Protein AF-A0A2M7XA33-F1 (afdb_monomer_lite)

Radius of gyration: 26.97 Å; chains: 1; bounding box: 62×24×83 Å

Sequence (135 aa):
MVSFSLTATDPSALGASNQVQSKVQTITNLLEASSISEEDIFVSQPQIVPANTLVQGTTGFQSIISMAVKTVHVTSVSDLISNLYANGAAVVSQPVLSAGDQKKLEDEAFDQALKDAKTQAGKIASKNWKFIKKI

Structure (mmCIF, N/CA/C/O backbone):
data_AF-A0A2M7XA33-F1
#
_entry.id   AF-A0A2M7XA33-F1
#
loop_
_atom_site.group_PDB
_atom_site.id
_atom_site.type_symbol
_atom_site.label_atom_id
_atom_site.label_alt_id
_atom_site.label_comp_id
_atom_site.label_asym_id
_atom_site.label_entity_id
_atom_site.label_seq_id
_atom_site.pdbx_PDB_ins_code
_atom_site.Cartn_x
_atom_site.Cartn_y
_atom_site.Cartn_z
_atom_site.occupancy
_atom_site.B_iso_or_equiv
_atom_site.auth_seq_id
_atom_site.auth_comp_id
_atom_site.auth_asym_id
_atom_site.auth_atom_id
_atom_site.pdbx_PDB_model_num
ATOM 1 N N . MET A 1 1 ? 2.515 0.288 -7.379 1.00 86.19 1 MET A N 1
ATOM 2 C CA . MET A 1 1 ? 1.738 0.994 -6.344 1.00 86.19 1 MET A CA 1
ATOM 3 C C . MET A 1 1 ? 0.576 0.118 -5.920 1.00 86.19 1 MET A C 1
ATOM 5 O O . MET A 1 1 ? -0.110 -0.411 -6.785 1.00 86.19 1 MET A O 1
ATOM 9 N N . VAL A 1 2 ? 0.378 -0.050 -4.617 1.00 89.50 2 VAL A N 1
ATOM 10 C CA . VAL A 1 2 ? -0.754 -0.770 -4.023 1.00 89.50 2 VAL A CA 1
ATOM 11 C C . VAL A 1 2 ? -1.561 0.242 -3.224 1.00 89.50 2 VAL A C 1
ATOM 13 O O . VAL A 1 2 ? -0.988 0.972 -2.425 1.00 89.50 2 VAL A O 1
ATOM 16 N N . SER A 1 3 ? -2.869 0.310 -3.442 1.00 92.19 3 SER A N 1
ATOM 17 C CA . SER A 1 3 ? -3.757 1.203 -2.689 1.00 92.19 3 SER A CA 1
ATOM 18 C C . SER A 1 3 ? -4.716 0.375 -1.857 1.00 92.19 3 SER A C 1
ATOM 20 O O . SER A 1 3 ? -5.167 -0.669 -2.314 1.00 92.19 3 SER A O 1
ATOM 22 N N . PHE A 1 4 ? -5.022 0.809 -0.644 1.00 93.62 4 PHE A N 1
ATOM 23 C CA . PHE A 1 4 ? -5.900 0.081 0.258 1.00 93.62 4 PHE A CA 1
ATOM 24 C C . PHE A 1 4 ? -6.620 1.016 1.224 1.00 93.62 4 PHE A C 1
ATOM 26 O O . PHE A 1 4 ? -6.185 2.139 1.452 1.00 93.62 4 PHE A O 1
ATOM 33 N N . SER A 1 5 ? -7.730 0.564 1.799 1.00 93.81 5 SER A N 1
ATOM 34 C CA . SER A 1 5 ? -8.487 1.330 2.791 1.00 93.81 5 SER A CA 1
ATOM 35 C C . SER A 1 5 ? -8.502 0.632 4.142 1.00 93.81 5 SER A C 1
ATOM 37 O O . SER A 1 5 ? -8.780 -0.566 4.221 1.00 93.81 5 SER A O 1
ATOM 39 N N . LEU A 1 6 ? -8.289 1.393 5.206 1.00 93.81 6 LEU A N 1
ATOM 40 C CA . LEU A 1 6 ? -8.473 0.973 6.588 1.00 93.81 6 LEU A CA 1
ATOM 41 C C . LEU A 1 6 ? -9.792 1.526 7.107 1.00 93.81 6 LEU A C 1
ATOM 43 O O . LEU A 1 6 ? -10.147 2.672 6.830 1.00 93.81 6 LEU A O 1
ATOM 47 N N . THR A 1 7 ? -10.505 0.714 7.883 1.00 93.25 7 THR A N 1
ATOM 48 C CA . THR A 1 7 ? -11.747 1.144 8.526 1.00 93.25 7 THR A CA 1
ATOM 49 C C . THR A 1 7 ? -11.767 0.778 10.004 1.00 93.25 7 THR A C 1
ATOM 51 O O . THR A 1 7 ? -11.196 -0.236 10.424 1.00 93.25 7 THR A O 1
ATOM 54 N N . ALA A 1 8 ? -12.410 1.617 10.808 1.00 93.56 8 ALA A N 1
ATOM 55 C CA . ALA A 1 8 ? -12.693 1.342 12.212 1.00 93.56 8 ALA A CA 1
ATOM 56 C C . ALA A 1 8 ? -14.066 1.898 12.590 1.00 93.56 8 ALA A C 1
ATOM 58 O O . ALA A 1 8 ? -14.501 2.906 12.033 1.00 93.56 8 ALA A O 1
ATOM 59 N N . THR A 1 9 ? -14.736 1.244 13.534 1.00 92.75 9 THR A N 1
ATOM 60 C CA . THR A 1 9 ? -16.071 1.624 14.005 1.00 92.75 9 THR A CA 1
ATOM 61 C C . THR A 1 9 ? -16.061 1.835 15.507 1.00 92.75 9 THR A C 1
ATOM 63 O O . THR A 1 9 ? -15.469 1.040 16.235 1.00 92.75 9 THR A O 1
ATOM 66 N N . ASP A 1 10 ? -16.752 2.867 15.975 1.00 95.31 10 ASP A N 1
ATOM 67 C CA . ASP A 1 10 ? -16.860 3.191 17.396 1.00 95.31 10 ASP A CA 1
ATOM 68 C C . ASP A 1 10 ? -18.180 3.931 17.673 1.00 95.31 10 ASP A C 1
ATOM 70 O O . ASP A 1 10 ? -18.694 4.618 16.783 1.00 95.31 10 ASP A O 1
ATOM 74 N N . PRO A 1 11 ? -18.744 3.849 18.892 1.00 93.94 11 PRO A N 1
ATOM 75 C CA . PRO A 1 11 ? -19.902 4.659 19.272 1.00 93.94 11 PRO A CA 1
ATOM 76 C C . PRO A 1 11 ? -19.674 6.175 19.154 1.00 93.94 11 PRO A C 1
ATOM 78 O O . PRO A 1 11 ? -20.637 6.926 18.999 1.00 93.94 11 PRO A O 1
ATOM 81 N N . SER A 1 12 ? -18.420 6.633 19.208 1.00 95.38 12 SER A N 1
ATOM 82 C CA . SER A 1 12 ? -18.016 8.035 19.100 1.00 95.38 12 SER A CA 1
ATOM 83 C C . SER A 1 12 ? -17.156 8.298 17.858 1.00 95.38 12 SER A C 1
ATOM 85 O O . SER A 1 12 ? -16.301 7.499 17.481 1.00 95.38 12 SER A O 1
ATOM 87 N N . ALA A 1 13 ? -17.322 9.469 17.239 1.00 92.88 13 ALA A N 1
ATOM 88 C CA . ALA A 1 13 ? -16.504 9.876 16.093 1.00 92.88 13 ALA A CA 1
ATOM 89 C C . ALA A 1 13 ? -15.000 9.914 16.436 1.00 92.88 13 ALA A C 1
ATOM 91 O O . ALA A 1 13 ? -14.165 9.462 15.653 1.00 92.88 13 ALA A O 1
ATOM 92 N N . LEU A 1 14 ? -14.661 10.408 17.632 1.00 94.62 14 LEU A N 1
ATOM 93 C CA . LEU A 1 14 ? -13.279 10.481 18.107 1.00 94.62 14 LEU A CA 1
ATOM 94 C C . LEU A 1 14 ? -12.680 9.087 18.334 1.00 94.62 14 LEU A C 1
ATOM 96 O O . LEU A 1 14 ? -11.551 8.840 17.918 1.00 94.62 14 LEU A O 1
ATOM 100 N N . GLY A 1 15 ? -13.434 8.163 18.934 1.00 94.62 15 GLY A N 1
ATOM 101 C CA . GLY A 1 15 ? -12.990 6.783 19.113 1.00 94.62 15 GLY A CA 1
ATOM 102 C C . GLY A 1 15 ? -12.732 6.092 17.775 1.00 94.62 15 GLY A C 1
ATOM 103 O O . GLY A 1 15 ? -11.671 5.499 17.592 1.00 94.62 15 GLY A O 1
ATOM 104 N N . ALA A 1 16 ? -13.623 6.266 16.793 1.00 94.19 16 ALA A N 1
ATOM 105 C CA . ALA A 1 16 ? -13.446 5.700 15.454 1.00 94.19 16 ALA A CA 1
ATOM 106 C C . ALA A 1 16 ? -12.193 6.269 14.766 1.00 94.19 16 ALA A C 1
ATOM 108 O O . ALA A 1 16 ? -11.430 5.530 14.141 1.00 94.19 16 ALA A O 1
ATOM 109 N N . SER A 1 17 ? -11.946 7.575 14.923 1.00 94.19 17 SER A N 1
ATOM 110 C CA . SER A 1 17 ? -10.741 8.242 14.420 1.00 94.19 17 SER A CA 1
ATOM 111 C C . SER A 1 17 ? -9.460 7.707 15.069 1.00 94.19 17 SER A C 1
ATOM 113 O O . SER A 1 17 ? -8.510 7.358 14.370 1.00 94.19 17 SER A O 1
ATOM 115 N N . ASN A 1 18 ? -9.430 7.592 16.397 1.00 95.38 18 ASN A N 1
ATOM 116 C CA . ASN A 1 18 ? -8.253 7.121 17.132 1.00 95.38 18 ASN A CA 1
ATOM 117 C C . ASN A 1 18 ? -7.935 5.652 16.821 1.00 95.38 18 ASN A C 1
ATOM 119 O O . ASN A 1 18 ? -6.771 5.276 16.670 1.00 95.38 18 ASN A O 1
ATOM 123 N N . GLN A 1 19 ? -8.970 4.820 16.680 1.00 94.44 19 GLN A N 1
ATOM 124 C CA . GLN A 1 19 ? -8.808 3.422 16.294 1.00 94.44 19 GLN A CA 1
ATOM 125 C C . GLN A 1 19 ? -8.245 3.288 14.874 1.00 94.44 19 GLN A C 1
ATOM 127 O O . GLN A 1 19 ? -7.314 2.510 14.665 1.00 94.44 19 GLN A O 1
ATOM 132 N N . VAL A 1 20 ? -8.762 4.046 13.895 1.00 94.38 20 VAL A N 1
ATOM 133 C CA . VAL A 1 20 ? -8.224 3.972 12.528 1.00 94.38 20 VAL A CA 1
ATOM 134 C C . VAL A 1 20 ? -6.796 4.520 12.457 1.00 94.38 20 VAL A C 1
ATOM 136 O O . VAL A 1 20 ? -5.970 3.926 11.774 1.00 94.38 20 VAL A O 1
ATOM 139 N N . GLN A 1 21 ? -6.459 5.573 13.213 1.00 94.12 21 GLN A N 1
ATOM 140 C CA . GLN A 1 21 ? -5.081 6.077 13.301 1.00 94.12 21 GLN A CA 1
ATOM 141 C C . GLN A 1 21 ? -4.130 5.050 13.914 1.00 94.12 21 GLN A C 1
ATOM 143 O O . GLN A 1 21 ? -3.016 4.879 13.430 1.00 94.12 21 GLN A O 1
ATOM 148 N N . SER A 1 22 ? -4.582 4.311 14.928 1.00 94.00 22 SER A N 1
ATOM 149 C CA . SER A 1 22 ? -3.787 3.227 15.510 1.00 94.00 22 SER A CA 1
ATOM 150 C C . SER A 1 22 ? -3.505 2.133 14.474 1.00 94.00 22 SER A C 1
ATOM 152 O O . SER A 1 22 ? -2.372 1.672 14.366 1.00 94.00 22 SER A O 1
ATOM 154 N N . LYS A 1 23 ? -4.499 1.777 13.643 1.00 93.56 23 LYS A N 1
ATOM 155 C CA . LYS A 1 23 ? -4.303 0.851 12.512 1.00 93.56 23 LYS A CA 1
ATOM 156 C C . LYS A 1 23 ? -3.331 1.401 11.470 1.00 93.56 23 LYS A C 1
ATOM 158 O O . LYS A 1 23 ? -2.495 0.645 10.988 1.00 93.56 23 LYS A O 1
ATOM 163 N N . VAL A 1 24 ? -3.418 2.692 11.139 1.00 94.31 24 VAL A N 1
ATOM 164 C CA . VAL A 1 24 ? -2.458 3.352 10.238 1.00 94.31 24 VAL A CA 1
ATOM 165 C C . VAL A 1 24 ? -1.044 3.194 10.786 1.00 94.31 24 VAL A C 1
ATOM 167 O O . VAL A 1 24 ? -0.189 2.704 10.063 1.00 94.31 24 VAL A O 1
ATOM 170 N N . GLN A 1 25 ? -0.813 3.501 12.065 1.00 93.88 25 GLN A N 1
ATOM 171 C CA . GLN A 1 25 ? 0.503 3.358 12.692 1.00 93.88 25 GLN A CA 1
ATOM 172 C C . GLN A 1 25 ? 1.021 1.912 12.623 1.00 93.88 25 GLN A C 1
ATOM 174 O O . GLN A 1 25 ? 2.170 1.683 12.257 1.00 93.88 25 GLN A O 1
ATOM 179 N N . THR A 1 26 ? 0.175 0.924 12.939 1.00 93.12 26 THR A N 1
ATOM 180 C CA . THR A 1 26 ? 0.543 -0.498 12.845 1.00 93.12 26 THR A CA 1
ATOM 181 C C . THR A 1 26 ? 0.938 -0.889 11.423 1.00 93.12 26 THR A C 1
ATOM 183 O O . THR A 1 26 ? 1.946 -1.569 11.233 1.00 93.12 26 THR A O 1
ATOM 186 N N . ILE A 1 27 ? 0.168 -0.450 10.426 1.00 92.88 27 ILE A N 1
ATOM 187 C CA . ILE A 1 27 ? 0.452 -0.738 9.020 1.00 92.88 27 ILE A CA 1
ATOM 188 C C . ILE A 1 27 ? 1.727 -0.028 8.564 1.00 92.88 27 ILE A C 1
ATOM 190 O O . ILE A 1 27 ? 2.557 -0.674 7.936 1.00 92.88 27 ILE A O 1
ATOM 194 N N . THR A 1 28 ? 1.929 1.246 8.903 1.00 93.44 28 THR A N 1
ATOM 195 C CA . THR A 1 28 ? 3.157 1.983 8.568 1.00 93.44 28 THR A CA 1
ATOM 196 C C . THR A 1 28 ? 4.391 1.263 9.106 1.00 93.44 28 THR A C 1
ATOM 198 O O . THR A 1 28 ? 5.291 0.954 8.332 1.00 93.44 28 THR A O 1
ATOM 201 N N . ASN A 1 29 ? 4.381 0.855 10.379 1.00 92.69 29 ASN A N 1
ATOM 202 C CA . ASN A 1 29 ? 5.488 0.100 10.975 1.00 92.69 29 ASN A CA 1
ATOM 203 C C . ASN A 1 29 ? 5.744 -1.240 10.251 1.00 92.69 29 ASN A C 1
ATOM 205 O O . ASN A 1 29 ? 6.886 -1.675 10.114 1.00 92.69 29 ASN A O 1
ATOM 209 N N . LEU A 1 30 ? 4.688 -1.915 9.781 1.00 91.00 30 LEU A N 1
ATOM 210 C CA . LEU A 1 30 ? 4.807 -3.158 9.010 1.00 91.00 30 LEU A CA 1
ATOM 211 C C . LEU A 1 30 ? 5.392 -2.920 7.610 1.00 91.00 30 LEU A C 1
ATOM 213 O O . LEU A 1 30 ? 6.184 -3.734 7.124 1.00 91.00 30 LEU A O 1
ATOM 217 N N . LEU A 1 31 ? 5.005 -1.824 6.957 1.00 90.94 31 LEU A N 1
ATOM 218 C CA . LEU A 1 31 ? 5.533 -1.427 5.652 1.00 90.94 31 LEU A CA 1
ATOM 219 C C . LEU A 1 31 ? 7.023 -1.076 5.758 1.00 90.94 31 LEU A C 1
ATOM 221 O O . LEU A 1 31 ? 7.818 -1.574 4.962 1.00 90.94 31 LEU A O 1
ATOM 225 N N . GLU A 1 32 ? 7.415 -0.334 6.791 1.00 91.44 32 GLU A N 1
ATOM 226 C CA . GLU A 1 32 ? 8.818 -0.026 7.092 1.00 91.44 32 GLU A CA 1
ATOM 227 C C . GLU A 1 32 ? 9.636 -1.290 7.376 1.00 91.44 32 GLU A C 1
ATOM 229 O O . GLU A 1 32 ? 10.713 -1.480 6.808 1.00 91.44 32 GLU A O 1
ATOM 234 N N . ALA A 1 33 ? 9.101 -2.219 8.178 1.00 89.75 33 ALA A N 1
ATOM 235 C CA . ALA A 1 33 ? 9.730 -3.521 8.416 1.00 89.75 33 ALA A CA 1
ATOM 236 C C . ALA A 1 33 ? 9.886 -4.350 7.126 1.00 89.75 33 ALA A C 1
ATOM 238 O O . ALA A 1 33 ? 10.786 -5.182 7.019 1.00 89.75 33 ALA A O 1
ATOM 239 N N . SER A 1 34 ? 9.043 -4.089 6.123 1.00 87.19 34 SER A N 1
ATOM 240 C CA . SER A 1 34 ? 9.118 -4.679 4.782 1.00 87.19 34 SER A CA 1
ATOM 241 C C . SER A 1 34 ? 10.044 -3.901 3.834 1.00 87.19 34 SER A C 1
ATOM 243 O O . SER A 1 34 ? 9.999 -4.117 2.623 1.00 87.19 34 SER A O 1
ATOM 245 N N . SER A 1 35 ? 10.900 -3.022 4.373 1.00 89.25 35 SER A N 1
ATOM 246 C CA . SER A 1 35 ? 11.858 -2.184 3.634 1.00 89.25 35 SER A CA 1
ATOM 247 C C . SER A 1 35 ? 11.213 -1.184 2.669 1.00 89.25 35 SER A C 1
ATOM 249 O O . SER A 1 35 ? 11.801 -0.835 1.647 1.00 89.25 35 SER A O 1
ATOM 251 N N . ILE A 1 36 ? 10.000 -0.724 2.977 1.00 90.62 36 ILE A N 1
ATOM 252 C CA . ILE A 1 36 ? 9.353 0.364 2.246 1.00 90.62 36 ILE A CA 1
ATOM 253 C C . ILE A 1 36 ? 9.607 1.666 3.002 1.00 90.62 36 ILE A C 1
ATOM 255 O O . ILE A 1 36 ? 9.276 1.772 4.180 1.00 90.62 36 ILE A O 1
ATOM 259 N N . SER A 1 37 ? 10.191 2.650 2.324 1.00 91.31 37 SER A N 1
ATOM 260 C CA . SER A 1 37 ? 10.464 3.964 2.904 1.00 91.31 37 SER A CA 1
ATOM 261 C C . SER A 1 37 ? 9.173 4.726 3.208 1.00 91.31 37 SER A C 1
ATOM 263 O O . SER A 1 37 ? 8.210 4.652 2.448 1.00 91.31 37 SER A O 1
ATOM 265 N N . GLU A 1 38 ? 9.176 5.532 4.271 1.00 89.94 38 GLU A N 1
ATOM 266 C CA . GLU A 1 38 ? 8.029 6.371 4.650 1.00 89.94 38 GLU A CA 1
ATOM 267 C C . GLU A 1 38 ? 7.609 7.335 3.522 1.00 89.94 38 GLU A C 1
ATOM 269 O O . GLU A 1 38 ? 6.423 7.549 3.295 1.00 89.94 38 GLU A O 1
ATOM 274 N N . GLU A 1 39 ? 8.567 7.840 2.736 1.00 93.38 39 GLU A N 1
ATOM 275 C CA . GLU A 1 39 ? 8.313 8.696 1.563 1.00 93.38 39 GLU A CA 1
ATOM 276 C C . GLU A 1 39 ? 7.503 8.013 0.445 1.00 93.38 39 GLU A C 1
ATOM 278 O O . GLU A 1 39 ? 6.885 8.687 -0.380 1.00 93.38 39 GLU A O 1
ATOM 283 N N . ASP A 1 40 ? 7.491 6.679 0.423 1.00 93.19 40 ASP A N 1
ATOM 284 C CA . ASP A 1 40 ? 6.723 5.867 -0.518 1.00 93.19 40 ASP A CA 1
ATOM 285 C C . ASP A 1 40 ? 5.342 5.468 0.046 1.00 93.19 40 ASP A C 1
ATOM 287 O O . ASP A 1 40 ? 4.578 4.770 -0.634 1.00 93.19 40 ASP A O 1
ATOM 291 N N . ILE A 1 41 ? 5.001 5.909 1.266 1.00 93.69 41 ILE A N 1
ATOM 292 C CA . ILE A 1 41 ? 3.718 5.676 1.936 1.00 93.69 41 ILE A CA 1
ATOM 293 C C . ILE A 1 41 ? 2.883 6.959 1.898 1.00 93.69 41 ILE A C 1
ATOM 295 O O . ILE A 1 41 ? 3.226 7.998 2.452 1.00 93.69 41 ILE A O 1
ATOM 299 N N . PHE A 1 42 ? 1.713 6.868 1.280 1.00 94.31 42 PHE A N 1
ATOM 300 C CA . PHE A 1 42 ? 0.756 7.957 1.155 1.00 94.31 42 PHE A CA 1
ATOM 301 C C . PHE A 1 42 ? -0.467 7.657 2.011 1.00 94.31 42 PHE A C 1
ATOM 303 O O . PHE A 1 42 ? -1.058 6.583 1.898 1.00 94.31 42 PHE A O 1
ATOM 310 N N . VAL A 1 43 ? -0.881 8.618 2.834 1.00 94.31 43 VAL A N 1
ATOM 311 C CA . VAL A 1 43 ? -2.028 8.484 3.742 1.00 94.31 43 VAL A CA 1
ATOM 312 C C . VAL A 1 43 ? -3.009 9.621 3.486 1.00 94.31 43 VAL A C 1
ATOM 314 O O . VAL A 1 43 ? -2.632 10.792 3.487 1.00 94.31 43 VAL A O 1
ATOM 317 N N . SER A 1 44 ? -4.279 9.291 3.249 1.00 94.25 44 SER A N 1
ATOM 318 C CA . SER A 1 44 ? -5.343 10.286 3.124 1.00 94.25 44 SER A CA 1
ATOM 319 C C . SER A 1 44 ? -5.790 10.798 4.492 1.00 94.25 44 SER A C 1
ATOM 321 O O . SER A 1 44 ? -5.597 10.152 5.521 1.00 94.25 44 SER A O 1
ATOM 323 N N . GLN A 1 45 ? -6.498 11.926 4.507 1.00 90.50 45 GLN A N 1
ATOM 324 C CA . GLN A 1 45 ? -7.214 12.344 5.711 1.00 90.50 45 GLN A CA 1
ATOM 325 C C . GLN A 1 45 ? -8.328 11.336 6.064 1.00 90.50 45 GLN A C 1
ATOM 327 O O . GLN A 1 45 ? -8.919 10.746 5.149 1.00 90.50 45 GLN A O 1
ATOM 332 N N . PRO A 1 46 ? -8.623 11.133 7.362 1.00 89.88 46 PRO A N 1
ATOM 333 C CA . PRO A 1 46 ? -9.733 10.296 7.800 1.00 89.88 46 PRO A CA 1
ATOM 334 C C . PRO A 1 46 ? -11.077 10.894 7.400 1.00 89.88 46 PRO A C 1
ATOM 336 O O . PRO A 1 46 ? -11.358 12.065 7.656 1.00 89.88 46 PRO A O 1
ATOM 3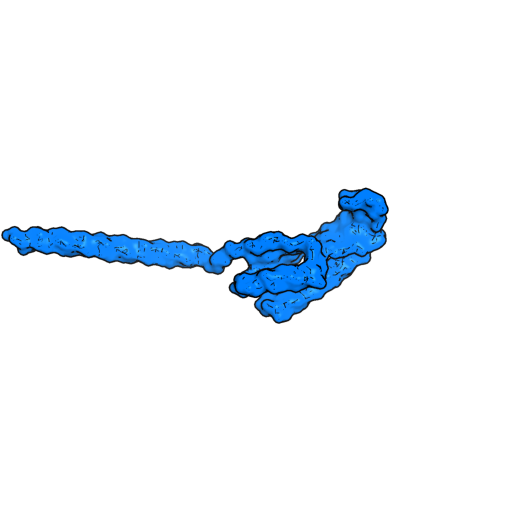39 N N . GLN A 1 47 ? -11.932 10.060 6.820 1.00 92.69 47 GLN A N 1
ATOM 340 C CA . GLN A 1 47 ? -13.334 10.370 6.578 1.00 92.69 47 GLN A CA 1
ATOM 341 C C . GLN A 1 47 ? -14.190 9.664 7.620 1.00 92.69 47 GLN A C 1
ATOM 343 O O . GLN A 1 47 ? -14.161 8.440 7.719 1.00 92.69 47 GLN A O 1
ATOM 348 N N . ILE A 1 48 ? -14.958 10.432 8.389 1.00 92.75 48 ILE A N 1
ATOM 349 C CA . ILE A 1 48 ? -15.858 9.898 9.411 1.00 92.75 48 ILE A CA 1
ATOM 350 C C . ILE A 1 48 ? -17.288 10.010 8.905 1.00 92.75 48 ILE A C 1
ATOM 352 O O . ILE A 1 48 ? -17.745 11.096 8.549 1.00 92.75 48 ILE A O 1
ATOM 356 N N . VAL A 1 49 ? -18.002 8.891 8.913 1.00 93.00 49 VAL A N 1
ATOM 357 C CA . VAL A 1 49 ? -19.408 8.814 8.520 1.00 93.00 49 VAL A CA 1
ATOM 358 C C . VAL A 1 49 ? -20.223 8.095 9.594 1.00 93.00 49 VAL A C 1
ATOM 360 O O . VAL A 1 49 ? -19.703 7.204 10.269 1.00 93.00 49 VAL A O 1
ATOM 363 N N . PRO A 1 50 ? -21.500 8.451 9.802 1.00 92.12 50 PRO A N 1
ATOM 364 C CA . PRO A 1 50 ? -22.373 7.684 10.685 1.00 92.12 50 PRO A CA 1
ATOM 365 C C . PRO A 1 50 ? -22.557 6.252 10.160 1.00 92.12 50 PRO A C 1
ATOM 367 O O . PRO A 1 50 ? -22.810 6.059 8.971 1.00 92.12 50 PRO A O 1
ATOM 370 N N . ALA A 1 51 ? -22.464 5.242 11.027 1.00 88.94 51 ALA A N 1
ATOM 371 C CA . ALA A 1 51 ? -22.489 3.832 10.617 1.00 88.94 51 ALA A CA 1
ATOM 372 C C . ALA A 1 51 ? -23.799 3.440 9.901 1.00 88.94 51 ALA A C 1
ATOM 374 O O . ALA A 1 51 ? -23.788 2.684 8.927 1.00 88.94 51 ALA A O 1
ATOM 375 N N . ASN A 1 52 ? -24.920 4.051 10.301 1.00 87.19 52 ASN A N 1
ATOM 376 C CA . ASN A 1 52 ? -26.232 3.831 9.688 1.00 87.19 52 ASN A CA 1
ATOM 377 C C . ASN A 1 52 ? -26.319 4.254 8.209 1.00 87.19 52 ASN A C 1
ATOM 379 O O . ASN A 1 52 ? -27.232 3.810 7.515 1.00 87.19 52 ASN A O 1
ATOM 383 N N . THR A 1 53 ? -25.397 5.094 7.722 1.00 85.31 53 THR A N 1
ATOM 384 C CA . THR A 1 53 ? -25.318 5.470 6.300 1.00 85.31 53 THR A CA 1
ATOM 385 C C . THR A 1 53 ? -24.726 4.359 5.436 1.00 85.31 53 THR A C 1
ATOM 387 O O . THR A 1 53 ? -24.960 4.339 4.230 1.00 85.31 53 THR A O 1
ATOM 390 N N . LEU A 1 54 ? -23.993 3.424 6.048 1.00 80.88 54 LEU A N 1
ATOM 391 C CA . LEU A 1 54 ? -23.313 2.322 5.369 1.00 80.88 54 LEU A CA 1
ATOM 392 C C . LEU A 1 54 ? -24.062 0.997 5.531 1.00 80.88 54 LEU A C 1
ATOM 394 O O . LEU A 1 54 ? -24.177 0.236 4.573 1.00 80.88 54 LEU A O 1
ATOM 398 N N . VAL A 1 55 ? -24.599 0.725 6.724 1.00 82.44 55 VAL A N 1
ATOM 399 C CA . VAL A 1 55 ? -25.368 -0.493 7.016 1.00 82.44 55 VAL A CA 1
ATOM 400 C C . VAL A 1 55 ? -26.602 -0.127 7.836 1.00 82.44 55 VAL A C 1
ATOM 402 O O . VAL A 1 55 ? -26.488 0.357 8.966 1.00 82.44 55 VAL A O 1
ATOM 405 N N . GLN A 1 56 ? -27.799 -0.379 7.294 1.00 82.69 56 GLN A N 1
ATOM 406 C CA . GLN A 1 56 ? -29.041 -0.136 8.033 1.00 82.69 56 GLN A CA 1
ATOM 407 C C . GLN A 1 56 ? -29.067 -0.932 9.346 1.00 82.69 56 GLN A C 1
ATOM 409 O O . GLN A 1 56 ? -28.713 -2.107 9.383 1.00 82.69 56 GLN A O 1
ATOM 414 N N . GLY A 1 57 ? -29.498 -0.279 10.427 1.00 81.75 57 GLY A N 1
ATOM 415 C CA . GLY A 1 57 ? -29.591 -0.880 11.762 1.00 81.75 57 GLY A CA 1
ATOM 416 C C . GLY A 1 57 ? -28.311 -0.803 12.603 1.00 81.75 57 GLY A C 1
ATOM 417 O O . GLY A 1 57 ? -28.341 -1.191 13.767 1.00 81.75 57 GLY A O 1
ATOM 418 N N . THR A 1 58 ? -27.208 -0.270 12.065 1.00 86.00 58 THR A N 1
ATOM 419 C CA . THR A 1 58 ? -25.984 -0.022 12.849 1.00 86.00 58 THR A CA 1
ATOM 420 C C . THR A 1 58 ? -25.997 1.358 13.507 1.00 86.00 58 THR A C 1
ATOM 422 O O . THR A 1 58 ? -26.533 2.325 12.966 1.00 86.00 58 THR A O 1
ATOM 425 N N . THR A 1 59 ? -25.406 1.460 14.697 1.00 89.12 59 THR A N 1
ATOM 426 C CA . THR A 1 59 ? -25.294 2.707 15.471 1.00 89.12 59 THR A CA 1
ATOM 427 C C . THR A 1 59 ? -23.829 3.087 15.661 1.00 89.12 59 THR A C 1
ATOM 429 O O . THR A 1 59 ? -22.985 2.203 15.792 1.00 89.12 59 THR A O 1
ATOM 432 N N . GLY A 1 60 ? -23.531 4.384 15.745 1.00 92.88 60 GLY A N 1
ATOM 433 C CA . GLY A 1 60 ? -22.173 4.896 15.949 1.00 92.88 60 GLY A CA 1
ATOM 434 C C . GLY A 1 60 ? -21.578 5.510 14.685 1.00 92.88 60 GLY A C 1
ATOM 435 O O . GLY A 1 60 ? -22.300 5.990 13.809 1.00 92.88 60 GLY A O 1
ATOM 436 N N . PHE A 1 61 ? -20.252 5.499 14.604 1.00 94.69 61 PHE A N 1
ATOM 437 C CA . PHE A 1 61 ? -19.470 6.127 13.548 1.00 94.69 61 PHE A CA 1
ATOM 438 C C . PHE A 1 61 ? -18.477 5.136 12.956 1.00 94.69 61 PHE A C 1
ATOM 440 O O . PHE A 1 61 ? -17.935 4.282 13.658 1.00 94.69 61 PHE A O 1
ATOM 447 N N . GLN A 1 62 ? -18.210 5.288 11.666 1.00 93.25 62 GLN A N 1
ATOM 448 C CA . GLN A 1 62 ? -17.159 4.591 10.950 1.00 93.25 62 GLN A CA 1
ATOM 449 C C . GLN A 1 62 ? -16.156 5.613 10.426 1.00 93.25 62 GLN A C 1
ATOM 451 O O . GLN A 1 62 ? -16.538 6.590 9.787 1.00 93.25 62 GLN A O 1
ATOM 456 N N . SER A 1 63 ? -14.876 5.383 10.700 1.00 94.25 63 SER A N 1
ATOM 457 C CA . SER A 1 63 ? -13.775 6.153 10.131 1.00 94.25 63 SER A CA 1
ATOM 458 C C . SER A 1 63 ? -13.087 5.338 9.045 1.00 94.25 63 SER A C 1
ATOM 460 O O . SER A 1 63 ? -12.839 4.143 9.231 1.00 94.25 63 SER A O 1
ATOM 462 N N . ILE A 1 64 ? -12.799 5.977 7.916 1.00 93.38 64 ILE A N 1
ATOM 463 C CA . ILE A 1 64 ? -12.181 5.382 6.732 1.00 93.38 64 ILE A CA 1
ATOM 464 C C . ILE A 1 64 ? -10.941 6.203 6.378 1.00 93.38 64 ILE A C 1
ATOM 466 O O . ILE A 1 64 ? -11.023 7.419 6.217 1.00 93.38 64 ILE A O 1
ATOM 470 N N . ILE A 1 65 ? -9.796 5.539 6.233 1.00 95.12 65 ILE A N 1
ATOM 471 C CA . ILE A 1 65 ? -8.561 6.130 5.705 1.00 95.12 65 ILE A CA 1
ATOM 472 C C . ILE A 1 65 ? -8.141 5.327 4.484 1.00 95.12 65 ILE A C 1
ATOM 474 O O . ILE A 1 65 ? -8.101 4.100 4.533 1.00 95.12 65 ILE A O 1
ATOM 478 N N . SER A 1 66 ? -7.808 6.014 3.397 1.00 94.06 66 SER A N 1
ATOM 479 C CA . SER A 1 66 ? -7.168 5.398 2.239 1.00 94.06 66 SER A CA 1
ATOM 480 C C . SER A 1 66 ? -5.660 5.581 2.339 1.00 94.06 66 SER A C 1
ATOM 482 O O . SER A 1 66 ? -5.173 6.670 2.632 1.00 94.06 66 SER A O 1
ATOM 484 N N . MET A 1 67 ? -4.922 4.514 2.081 1.00 94.38 67 MET A N 1
ATOM 485 C CA . MET A 1 67 ? -3.472 4.508 2.002 1.00 94.38 67 MET A CA 1
ATOM 486 C C . MET A 1 67 ? -3.039 4.023 0.623 1.00 94.38 67 MET A C 1
ATOM 488 O O . MET A 1 67 ? -3.718 3.223 -0.025 1.00 94.38 67 MET A O 1
ATOM 492 N N . ALA A 1 68 ? -1.897 4.502 0.160 1.00 92.94 68 ALA A N 1
ATOM 493 C CA . ALA A 1 68 ? -1.230 3.966 -1.009 1.00 92.94 68 ALA A CA 1
ATOM 494 C C . ALA A 1 68 ? 0.245 3.779 -0.704 1.00 92.94 68 ALA A C 1
ATOM 496 O O . ALA A 1 68 ? 0.839 4.558 0.029 1.00 92.94 68 ALA A O 1
ATOM 497 N N . VAL A 1 69 ? 0.829 2.735 -1.270 1.00 92.69 69 VAL A N 1
ATOM 498 C CA . VAL A 1 69 ? 2.227 2.406 -1.062 1.00 92.69 69 VAL A CA 1
ATOM 499 C C . VAL A 1 69 ? 2.911 2.116 -2.385 1.00 92.69 69 VAL A C 1
ATOM 501 O O . VAL A 1 69 ? 2.385 1.408 -3.258 1.00 92.69 69 VAL A O 1
ATOM 504 N N . LYS A 1 70 ? 4.098 2.684 -2.557 1.00 91.31 70 LYS A N 1
ATOM 505 C CA . LYS A 1 70 ? 4.991 2.394 -3.669 1.00 91.31 70 LYS A CA 1
ATOM 506 C C . LYS A 1 70 ? 6.080 1.435 -3.191 1.00 91.31 70 LYS A C 1
ATOM 508 O O . LYS A 1 70 ? 6.541 1.493 -2.064 1.00 91.31 70 LYS A O 1
ATOM 513 N N . THR A 1 71 ? 6.438 0.480 -4.040 1.00 88.38 71 THR A N 1
ATOM 514 C CA . THR A 1 71 ? 7.516 -0.469 -3.757 1.00 88.38 71 THR A CA 1
ATOM 515 C C . THR A 1 71 ? 8.200 -0.845 -5.059 1.00 88.38 71 THR A C 1
ATOM 517 O O . THR A 1 71 ? 7.552 -0.929 -6.107 1.00 88.38 71 THR A O 1
ATOM 520 N N . VAL A 1 72 ? 9.511 -1.058 -4.985 1.00 86.88 72 VAL A N 1
ATOM 521 C CA . VAL A 1 72 ? 10.334 -1.580 -6.083 1.00 86.88 72 VAL A CA 1
ATOM 522 C C . VAL A 1 72 ? 10.359 -3.112 -6.102 1.00 86.88 72 VAL A C 1
ATOM 524 O O . VAL A 1 72 ? 10.741 -3.718 -7.102 1.00 86.88 72 VAL A O 1
ATOM 527 N N . HIS A 1 73 ? 9.911 -3.759 -5.022 1.00 84.25 73 HIS A N 1
ATOM 528 C CA . HIS A 1 73 ? 9.915 -5.211 -4.870 1.00 84.25 73 HIS A CA 1
ATOM 529 C C . HIS A 1 73 ? 8.647 -5.835 -5.463 1.00 84.25 73 HIS A C 1
ATOM 531 O O . HIS A 1 73 ? 7.753 -6.292 -4.759 1.00 84.25 73 HIS A O 1
ATOM 537 N N . VAL A 1 74 ? 8.563 -5.862 -6.796 1.00 81.50 74 VAL A N 1
ATOM 538 C CA . VAL A 1 74 ? 7.380 -6.362 -7.525 1.00 81.50 74 VAL A CA 1
ATOM 539 C C . VAL A 1 74 ? 7.044 -7.820 -7.176 1.00 81.50 74 VAL A C 1
ATOM 541 O O . VAL A 1 74 ? 5.874 -8.186 -7.105 1.00 81.50 74 VAL A O 1
ATOM 544 N N . THR A 1 75 ? 8.053 -8.653 -6.914 1.00 82.62 75 THR A N 1
ATOM 545 C CA . THR A 1 75 ? 7.876 -10.085 -6.629 1.00 82.62 75 THR A CA 1
ATOM 546 C C . THR A 1 75 ? 7.229 -10.371 -5.274 1.00 82.62 75 THR A C 1
ATOM 548 O O . THR A 1 75 ? 6.623 -11.425 -5.124 1.00 82.62 75 THR A O 1
ATOM 551 N N . SER A 1 76 ? 7.317 -9.454 -4.304 1.00 84.00 76 SER A N 1
ATOM 552 C CA . SER A 1 76 ? 6.745 -9.618 -2.957 1.00 84.00 76 SER A CA 1
ATOM 553 C C . SER A 1 76 ? 5.388 -8.930 -2.785 1.00 84.00 76 SER A C 1
ATOM 555 O O . SER A 1 76 ? 4.826 -8.920 -1.691 1.00 84.00 76 SER A O 1
ATOM 557 N N . VAL A 1 77 ? 4.814 -8.375 -3.859 1.00 86.12 77 VAL A N 1
ATOM 558 C CA . VAL A 1 77 ? 3.532 -7.655 -3.800 1.00 86.12 77 VAL A CA 1
ATOM 559 C C . VAL A 1 77 ? 2.383 -8.558 -3.334 1.00 86.12 77 VAL A C 1
ATOM 561 O O . VAL A 1 77 ? 1.510 -8.095 -2.609 1.00 86.12 77 VAL A O 1
ATOM 564 N N . SER A 1 78 ? 2.383 -9.846 -3.690 1.00 86.75 78 SER A N 1
ATOM 565 C CA . SER A 1 78 ? 1.348 -10.789 -3.231 1.00 86.75 78 SER A CA 1
ATOM 566 C C . SER A 1 78 ? 1.391 -11.014 -1.713 1.00 86.75 78 SER A C 1
ATOM 568 O O . SER A 1 78 ? 0.351 -11.011 -1.047 1.00 86.75 78 SER A O 1
ATOM 570 N N . ASP A 1 79 ? 2.593 -11.163 -1.155 1.00 89.06 79 ASP A N 1
ATOM 571 C CA . ASP A 1 79 ? 2.792 -11.335 0.288 1.00 89.06 79 ASP A CA 1
ATOM 572 C C . ASP A 1 79 ? 2.445 -10.046 1.032 1.00 89.06 79 ASP A C 1
ATOM 574 O O . ASP A 1 79 ? 1.773 -10.078 2.060 1.00 89.06 79 ASP A O 1
ATOM 578 N N . LEU A 1 80 ? 2.810 -8.896 0.456 1.00 87.44 80 LEU A N 1
ATOM 579 C CA . LEU A 1 80 ? 2.425 -7.587 0.965 1.00 87.44 80 LEU A CA 1
ATOM 580 C C . LEU A 1 80 ? 0.899 -7.443 1.049 1.00 87.44 80 LEU A C 1
ATOM 582 O O . LEU A 1 80 ? 0.386 -7.057 2.093 1.00 87.44 80 LEU A O 1
ATOM 586 N N . ILE A 1 81 ? 0.161 -7.789 -0.010 1.00 88.94 81 ILE A N 1
ATOM 587 C CA . ILE A 1 81 ? -1.312 -7.742 -0.010 1.00 88.94 81 ILE A CA 1
ATOM 588 C C . ILE A 1 81 ? -1.886 -8.658 1.075 1.00 88.94 81 ILE A C 1
ATOM 590 O O . ILE A 1 81 ? -2.789 -8.255 1.810 1.00 88.94 81 ILE A O 1
ATOM 594 N N . SER A 1 82 ? -1.350 -9.873 1.202 1.00 89.75 82 SER A N 1
ATOM 595 C CA . SER A 1 82 ? -1.788 -10.835 2.218 1.00 89.75 82 SER A CA 1
ATOM 596 C C . SER A 1 82 ? -1.561 -10.294 3.633 1.00 89.75 82 SER A C 1
ATOM 598 O O . SER A 1 82 ? -2.460 -10.352 4.472 1.00 89.75 82 SER A O 1
ATOM 600 N N . ASN A 1 83 ? -0.402 -9.676 3.875 1.00 88.62 83 ASN A N 1
ATOM 601 C CA . ASN A 1 83 ? -0.074 -9.027 5.142 1.00 88.62 83 ASN A CA 1
ATOM 602 C C . ASN A 1 83 ? -0.972 -7.816 5.422 1.00 88.62 83 ASN A C 1
ATOM 604 O O . ASN A 1 83 ? -1.401 -7.631 6.560 1.00 88.62 83 ASN A O 1
ATOM 608 N N . LEU A 1 84 ? -1.307 -7.013 4.408 1.00 89.62 84 LEU A N 1
ATOM 609 C CA . LEU A 1 84 ? -2.228 -5.882 4.553 1.00 89.62 84 LEU A CA 1
ATOM 610 C C . LEU A 1 84 ? -3.617 -6.351 5.005 1.00 89.62 84 LEU A C 1
ATOM 612 O O . LEU A 1 84 ? -4.168 -5.796 5.957 1.00 89.62 84 LEU A O 1
ATOM 616 N N . TYR A 1 85 ? -4.162 -7.402 4.386 1.00 90.44 85 TYR A N 1
ATOM 617 C CA . TYR A 1 85 ? -5.436 -7.986 4.818 1.00 90.44 85 TYR A CA 1
ATOM 618 C C . TYR A 1 85 ? -5.355 -8.569 6.232 1.00 90.44 85 TYR A C 1
ATOM 620 O O . TYR A 1 85 ? -6.236 -8.304 7.050 1.00 90.44 85 TYR A O 1
ATOM 628 N N . ALA A 1 86 ? -4.278 -9.293 6.555 1.00 88.69 86 ALA A N 1
ATOM 629 C CA . ALA A 1 86 ? -4.063 -9.845 7.894 1.00 88.69 86 ALA A CA 1
ATOM 630 C C . ALA A 1 86 ? -4.001 -8.761 8.989 1.00 88.69 86 ALA A C 1
ATOM 632 O O . ALA A 1 86 ? -4.359 -9.024 10.134 1.00 88.69 86 ALA A O 1
ATOM 633 N N . ASN A 1 87 ? -3.599 -7.537 8.634 1.00 86.94 87 ASN A N 1
ATOM 634 C CA . ASN A 1 87 ? -3.479 -6.400 9.549 1.00 86.94 87 ASN A CA 1
ATOM 635 C C . ASN A 1 87 ? -4.636 -5.387 9.428 1.00 86.94 87 ASN A C 1
ATOM 637 O O . ASN A 1 87 ? -4.561 -4.278 9.959 1.00 86.94 87 ASN A O 1
ATOM 641 N N . GLY A 1 88 ? -5.744 -5.768 8.785 1.00 83.00 88 GLY A N 1
ATOM 642 C CA . GLY A 1 88 ? -6.998 -5.013 8.847 1.00 83.00 88 GLY A CA 1
ATOM 643 C C . GLY A 1 88 ? -7.244 -4.027 7.706 1.00 83.00 88 GLY A C 1
ATOM 644 O O . GLY A 1 88 ? -8.111 -3.157 7.851 1.00 83.00 88 GLY A O 1
ATOM 645 N N . ALA A 1 89 ? -6.542 -4.162 6.576 1.00 87.31 89 ALA A N 1
ATOM 646 C CA . ALA A 1 89 ? -6.984 -3.567 5.317 1.00 87.31 89 ALA A CA 1
ATOM 647 C C . ALA A 1 89 ? -8.348 -4.147 4.920 1.00 87.31 89 ALA A C 1
ATOM 649 O O . ALA A 1 89 ? -8.520 -5.359 4.824 1.00 87.31 89 ALA A O 1
ATOM 650 N N . ALA A 1 90 ? -9.330 -3.273 4.710 1.00 84.19 90 ALA A N 1
ATOM 651 C CA . ALA A 1 90 ? -10.686 -3.666 4.336 1.00 84.19 90 ALA A CA 1
ATOM 652 C C . ALA A 1 90 ? -10.794 -3.959 2.835 1.00 84.19 90 ALA A C 1
ATOM 654 O O . ALA A 1 90 ? -11.473 -4.893 2.422 1.00 84.19 90 ALA A O 1
ATOM 655 N N . VAL A 1 91 ? -10.111 -3.155 2.022 1.00 86.38 91 VAL A N 1
ATOM 656 C CA . VAL A 1 91 ? -10.068 -3.291 0.567 1.00 86.38 91 VAL A CA 1
ATOM 657 C C . VAL A 1 91 ? -8.646 -3.015 0.132 1.00 86.38 91 VAL A C 1
ATOM 659 O O . VAL A 1 91 ? -8.086 -1.996 0.530 1.00 86.38 91 VAL A O 1
ATOM 662 N N . VAL A 1 92 ? -8.077 -3.895 -0.685 1.00 87.62 92 VAL A N 1
AT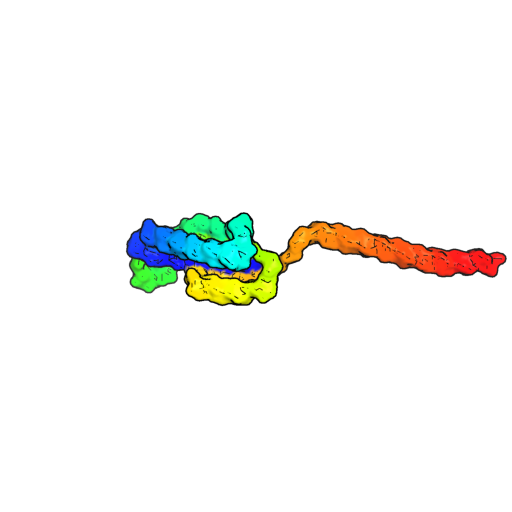OM 663 C CA . VAL A 1 92 ? -6.801 -3.675 -1.366 1.00 87.62 92 VAL A CA 1
ATOM 664 C C . VAL A 1 92 ? -7.066 -3.664 -2.868 1.00 87.62 92 VAL A C 1
ATOM 666 O O . VAL A 1 92 ? -7.542 -4.648 -3.435 1.00 87.62 92 VAL A O 1
ATOM 669 N N . SER A 1 93 ? -6.791 -2.533 -3.507 1.00 85.75 93 SER A N 1
ATOM 670 C CA . SER A 1 93 ? -6.882 -2.348 -4.953 1.00 85.75 93 SER A CA 1
ATOM 671 C C . SER A 1 93 ? -5.815 -3.162 -5.678 1.00 85.75 93 SER A C 1
ATOM 673 O O . SER A 1 93 ? -4.733 -3.419 -5.143 1.00 85.75 93 SER A O 1
ATOM 675 N N . GLN A 1 94 ? -6.098 -3.525 -6.933 1.00 81.94 94 GLN A N 1
ATOM 676 C CA . GLN A 1 94 ? -5.123 -4.219 -7.770 1.00 81.94 94 GLN A CA 1
ATOM 677 C C . GLN A 1 94 ? -3.831 -3.392 -7.898 1.00 81.94 94 GLN A C 1
ATOM 679 O O . GLN A 1 94 ? -3.906 -2.181 -8.134 1.00 81.94 94 GLN A O 1
ATOM 684 N N . PRO A 1 95 ? -2.650 -4.017 -7.753 1.00 84.44 95 PRO A N 1
ATOM 685 C CA . PRO A 1 95 ? -1.383 -3.321 -7.897 1.00 84.44 95 PRO A CA 1
ATOM 686 C C . PRO A 1 95 ? -1.228 -2.729 -9.293 1.00 84.44 95 PRO A C 1
ATOM 688 O O . PRO A 1 95 ? -1.357 -3.427 -10.296 1.00 84.44 95 PRO A O 1
ATOM 691 N N . VAL A 1 96 ? -0.866 -1.453 -9.358 1.00 85.00 96 VAL A N 1
ATOM 692 C CA . VAL A 1 96 ? -0.439 -0.817 -10.605 1.00 85.00 96 VAL A CA 1
ATOM 693 C C . VAL A 1 96 ? 1.071 -0.962 -10.718 1.00 85.00 96 VAL A C 1
ATOM 695 O O . VAL A 1 96 ? 1.811 -0.425 -9.888 1.00 85.00 96 VAL A O 1
ATOM 698 N N . LEU A 1 97 ? 1.534 -1.700 -11.725 1.00 84.69 97 LEU A N 1
ATOM 699 C CA . LEU A 1 97 ? 2.953 -1.824 -12.044 1.00 84.69 97 LEU A CA 1
ATOM 700 C C . LEU A 1 97 ? 3.327 -0.769 -13.081 1.00 84.69 97 LEU A C 1
ATOM 702 O O . LEU A 1 97 ? 2.695 -0.665 -14.128 1.00 84.69 97 LEU A O 1
ATOM 706 N N . SER A 1 98 ? 4.361 0.006 -12.783 1.00 83.31 98 SER A N 1
ATOM 707 C CA . SER A 1 98 ? 4.924 0.991 -13.698 1.00 83.31 98 SER A CA 1
ATOM 708 C C . SER A 1 98 ? 6.441 0.872 -13.703 1.00 83.31 98 SER A C 1
ATOM 710 O O . SER A 1 98 ? 7.052 0.506 -12.696 1.00 83.31 98 SER A O 1
ATOM 712 N N . ALA A 1 99 ? 7.051 1.162 -14.851 1.00 82.50 99 ALA A N 1
ATOM 713 C CA . ALA A 1 99 ? 8.497 1.279 -14.934 1.00 82.50 99 ALA A CA 1
ATOM 714 C C . ALA A 1 99 ? 8.950 2.547 -14.197 1.00 82.50 99 ALA A C 1
ATOM 716 O O . ALA A 1 99 ? 8.321 3.604 -14.307 1.00 82.50 99 ALA A O 1
ATOM 717 N N . GLY A 1 100 ? 10.045 2.440 -13.444 1.00 71.75 100 GLY A N 1
ATOM 718 C CA . GLY A 1 100 ? 10.729 3.616 -12.920 1.00 71.75 100 GLY A CA 1
ATOM 719 C C . GLY A 1 100 ? 11.316 4.433 -14.069 1.00 71.75 100 GLY A C 1
ATOM 720 O O . GLY A 1 100 ? 11.870 3.859 -15.002 1.00 71.75 100 GLY A O 1
ATOM 721 N N . ASP A 1 101 ? 11.183 5.757 -13.984 1.00 82.81 101 ASP A N 1
ATOM 722 C CA . ASP A 1 101 ? 11.811 6.717 -14.901 1.00 82.81 101 ASP A CA 1
ATOM 723 C C . ASP A 1 101 ? 11.503 6.458 -16.392 1.00 82.81 101 ASP A C 1
ATOM 725 O O . ASP A 1 101 ? 12.381 6.435 -17.252 1.00 82.81 101 ASP A O 1
ATOM 729 N N . GLN A 1 102 ? 10.218 6.238 -16.698 1.00 87.50 102 GLN A N 1
ATOM 730 C CA . GLN A 1 102 ? 9.717 5.894 -18.036 1.00 87.50 102 GLN A CA 1
ATOM 731 C C . GLN A 1 102 ? 10.282 6.790 -19.148 1.00 87.50 102 GLN A C 1
ATOM 733 O O . GLN A 1 102 ? 10.657 6.290 -20.203 1.00 87.50 102 GLN A O 1
ATOM 738 N N . LYS A 1 103 ? 10.407 8.096 -18.890 1.00 89.62 103 LYS A N 1
ATOM 739 C CA . LYS A 1 103 ? 10.968 9.060 -19.842 1.00 89.62 103 LYS A CA 1
ATOM 740 C C . LYS A 1 103 ? 12.395 8.696 -20.257 1.00 89.62 103 LYS A C 1
ATOM 742 O O . LYS A 1 103 ? 12.713 8.711 -21.438 1.00 89.62 103 LYS A O 1
ATOM 747 N N . LYS A 1 104 ? 13.245 8.332 -19.296 1.00 92.44 104 LYS A N 1
ATOM 748 C CA . LYS A 1 104 ? 14.626 7.934 -19.572 1.00 92.44 104 LYS A CA 1
ATOM 749 C C . LYS A 1 104 ? 14.679 6.664 -20.421 1.00 92.44 104 LYS A C 1
ATOM 751 O O . LYS A 1 104 ? 15.473 6.586 -21.351 1.00 92.44 104 LYS A O 1
ATOM 756 N N . LEU A 1 105 ? 13.820 5.688 -20.125 1.00 92.44 105 LEU A N 1
ATOM 757 C CA . LEU A 1 105 ? 13.727 4.455 -20.913 1.00 92.44 105 LEU A CA 1
ATOM 758 C C . LEU A 1 105 ? 13.250 4.726 -22.347 1.00 92.44 105 LEU A C 1
ATOM 760 O O . LEU A 1 105 ? 13.745 4.106 -23.285 1.00 92.44 105 LEU A O 1
ATOM 764 N N . GLU A 1 106 ? 12.313 5.657 -22.523 1.00 92.31 106 GLU A N 1
ATOM 765 C CA . GLU A 1 106 ? 11.845 6.101 -23.840 1.00 92.31 106 GLU A CA 1
ATOM 766 C C . GLU A 1 106 ? 12.962 6.796 -24.631 1.00 92.31 106 GLU A C 1
ATOM 768 O O . GLU A 1 106 ? 13.170 6.466 -25.800 1.00 92.31 106 GLU A O 1
ATOM 773 N N . ASP A 1 107 ? 13.720 7.688 -23.989 1.00 95.50 107 ASP A N 1
ATOM 774 C CA . ASP A 1 107 ? 14.862 8.376 -24.600 1.00 95.50 107 ASP A CA 1
ATOM 775 C C . ASP A 1 107 ? 15.959 7.370 -25.017 1.00 95.50 107 ASP A C 1
ATOM 777 O O . ASP A 1 107 ? 16.440 7.394 -26.152 1.00 95.50 107 ASP A O 1
ATOM 781 N N . GLU A 1 108 ? 16.302 6.412 -24.147 1.00 94.25 108 GLU A N 1
ATOM 782 C CA . GLU A 1 108 ? 17.271 5.349 -24.454 1.00 94.25 108 GLU A CA 1
ATOM 783 C C . GLU A 1 108 ? 16.799 4.444 -25.604 1.00 94.25 108 GLU A C 1
ATOM 785 O O . GLU A 1 108 ? 17.588 4.087 -26.487 1.00 94.25 108 GLU A O 1
ATOM 790 N N . ALA A 1 109 ? 15.513 4.083 -25.629 1.00 95.12 109 ALA A N 1
ATOM 791 C CA . ALA A 1 109 ? 14.928 3.291 -26.707 1.00 95.12 109 ALA A CA 1
ATOM 792 C C . ALA A 1 109 ? 14.951 4.050 -28.043 1.00 95.12 109 ALA A C 1
ATOM 794 O O . ALA A 1 109 ? 15.270 3.466 -29.085 1.00 95.12 109 ALA A O 1
ATOM 795 N N . PHE A 1 110 ? 14.664 5.353 -28.019 1.00 96.88 110 PHE A N 1
ATOM 796 C CA . PHE A 1 110 ? 14.723 6.213 -29.196 1.00 96.88 110 PHE A CA 1
ATOM 797 C C . PHE A 1 110 ? 16.147 6.310 -29.759 1.00 96.88 110 PHE A C 1
ATOM 799 O O . PHE A 1 110 ? 16.353 6.121 -30.962 1.00 96.88 110 PHE A O 1
ATOM 806 N N . ASP A 1 111 ? 17.144 6.520 -28.900 1.00 97.38 111 ASP A N 1
ATOM 807 C CA . ASP A 1 111 ? 18.549 6.595 -29.307 1.00 97.38 111 ASP A CA 1
ATOM 808 C C . ASP A 1 111 ? 19.046 5.280 -29.919 1.00 97.38 111 ASP A C 1
ATOM 810 O O . ASP A 1 111 ? 19.746 5.278 -30.943 1.00 97.38 111 ASP A O 1
ATOM 814 N N . GLN A 1 112 ? 18.656 4.141 -29.339 1.00 96.94 112 GLN A N 1
ATOM 815 C CA . GLN A 1 112 ? 18.972 2.826 -29.896 1.00 96.94 112 GLN A CA 1
ATOM 816 C C . GLN A 1 112 ? 18.307 2.613 -31.259 1.00 96.94 112 GLN A C 1
ATOM 818 O O . GLN A 1 112 ? 18.976 2.163 -32.196 1.00 96.94 112 GLN A O 1
ATOM 823 N N . ALA A 1 113 ? 17.037 2.998 -31.407 1.00 96.94 113 ALA A N 1
ATOM 824 C CA . ALA A 1 113 ? 16.324 2.920 -32.678 1.00 96.94 113 ALA A CA 1
ATOM 825 C C . ALA A 1 113 ? 16.988 3.796 -33.756 1.00 96.94 113 ALA A C 1
ATOM 827 O O . ALA A 1 113 ? 17.197 3.349 -34.887 1.00 96.94 113 ALA A O 1
ATOM 828 N N . LEU A 1 114 ? 17.409 5.016 -33.405 1.00 97.19 114 LEU A N 1
ATOM 829 C CA . LEU A 1 114 ? 18.106 5.917 -34.322 1.00 97.19 114 LEU A CA 1
ATOM 830 C C . LEU A 1 114 ? 19.474 5.358 -34.743 1.00 97.19 114 LEU A C 1
ATOM 832 O O . LEU A 1 114 ? 19.876 5.472 -35.907 1.00 97.19 114 LEU A O 1
ATOM 836 N N . LYS A 1 115 ? 20.202 4.740 -33.809 1.00 97.12 115 LYS A N 1
ATOM 837 C CA . LYS A 1 115 ? 21.494 4.101 -34.081 1.00 97.12 115 LYS A CA 1
ATOM 838 C C . LYS A 1 115 ? 21.350 2.894 -35.007 1.00 97.12 115 LYS A C 1
ATOM 840 O O . LYS A 1 115 ? 22.166 2.737 -35.924 1.00 97.12 115 LYS A O 1
ATOM 845 N N . ASP A 1 116 ? 20.324 2.069 -34.812 1.00 96.75 116 ASP A N 1
ATOM 846 C CA . ASP A 1 116 ? 20.057 0.938 -35.701 1.00 96.75 116 ASP A CA 1
ATOM 847 C C . ASP A 1 116 ? 19.649 1.419 -37.099 1.00 96.75 116 ASP A C 1
ATOM 849 O O . ASP A 1 116 ? 20.241 0.992 -38.091 1.00 96.75 116 ASP A O 1
ATOM 853 N N . ALA A 1 117 ? 18.768 2.420 -37.195 1.00 96.00 117 ALA A N 1
ATOM 854 C CA . ALA A 1 117 ? 18.376 3.025 -38.469 1.00 96.00 117 ALA A CA 1
ATOM 855 C C . ALA A 1 117 ? 19.585 3.563 -39.258 1.00 96.00 117 ALA A C 1
ATOM 857 O O . ALA A 1 117 ? 19.740 3.269 -40.447 1.00 96.00 117 ALA A O 1
ATOM 858 N N . LYS A 1 118 ? 20.505 4.283 -38.597 1.00 94.62 118 LYS A N 1
ATOM 859 C CA . LYS A 1 118 ? 21.766 4.746 -39.211 1.00 94.62 118 LYS A CA 1
ATOM 860 C C . LYS A 1 118 ? 22.639 3.580 -39.680 1.00 94.62 118 LYS A C 1
ATOM 862 O O . LYS A 1 118 ? 23.213 3.635 -40.769 1.00 94.62 118 LYS A O 1
ATOM 867 N N . THR A 1 119 ? 22.724 2.514 -38.887 1.00 95.12 119 THR A N 1
ATOM 868 C CA . THR A 1 119 ? 23.501 1.313 -39.225 1.00 95.12 119 THR A CA 1
ATOM 869 C C . THR A 1 119 ? 22.918 0.597 -40.444 1.00 95.12 119 THR A C 1
ATOM 871 O O . THR A 1 119 ? 23.661 0.210 -41.350 1.00 95.12 119 THR A O 1
ATOM 874 N N . GLN A 1 120 ? 21.595 0.447 -40.508 1.00 94.06 120 GLN A N 1
ATOM 875 C CA . GLN A 1 120 ? 20.906 -0.141 -41.654 1.00 94.06 120 GLN A CA 1
ATOM 876 C C . GLN A 1 120 ? 21.072 0.721 -42.913 1.00 94.06 120 GLN A C 1
ATOM 878 O O . GLN A 1 120 ? 21.447 0.194 -43.963 1.00 94.06 120 GLN A O 1
ATOM 883 N N . ALA A 1 121 ? 20.909 2.042 -42.803 1.00 91.88 121 ALA A N 1
ATOM 884 C CA . ALA A 1 121 ? 21.139 2.970 -43.908 1.00 91.88 121 ALA A CA 1
ATOM 885 C C . ALA A 1 121 ? 22.581 2.882 -44.442 1.00 91.88 121 ALA A C 1
ATOM 887 O O . ALA A 1 121 ? 22.789 2.769 -45.650 1.00 91.88 121 ALA A O 1
ATOM 888 N N . GLY A 1 122 ? 23.584 2.832 -43.557 1.00 90.94 122 GLY A N 1
ATOM 889 C CA . GLY A 1 122 ? 24.987 2.638 -43.937 1.00 90.94 122 GLY A CA 1
ATOM 890 C C . GLY A 1 122 ? 25.254 1.288 -44.619 1.00 90.94 122 GLY A C 1
ATOM 891 O O . GLY A 1 122 ? 25.984 1.219 -45.615 1.00 90.94 122 GLY A O 1
ATOM 892 N N . LYS A 1 123 ? 24.623 0.202 -44.148 1.00 90.31 123 LYS A N 1
ATOM 893 C CA . LYS A 1 123 ? 24.684 -1.119 -44.803 1.00 90.31 123 LYS A CA 1
ATOM 894 C C . LYS A 1 123 ? 24.076 -1.086 -46.210 1.00 90.31 123 LYS A C 1
ATOM 896 O O . LYS A 1 123 ? 24.639 -1.690 -47.120 1.00 90.31 123 LYS A O 1
ATOM 901 N N . ILE A 1 124 ? 22.964 -0.381 -46.411 1.00 88.69 124 ILE A N 1
ATOM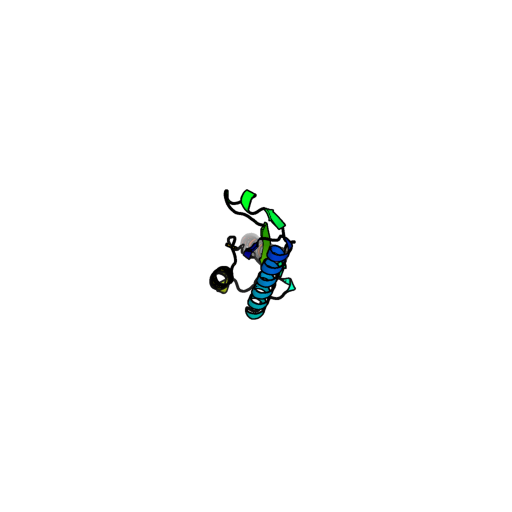 902 C CA . ILE A 1 124 ? 22.332 -0.225 -47.731 1.00 88.69 124 ILE A CA 1
ATOM 903 C C . ILE A 1 124 ? 23.219 0.623 -48.653 1.00 88.69 124 ILE A C 1
ATOM 905 O O . ILE A 1 12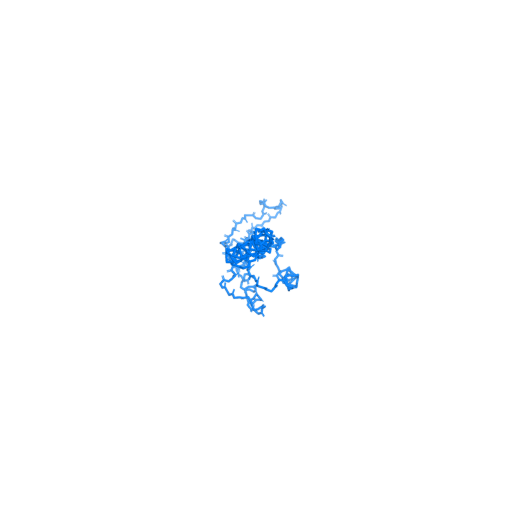4 ? 23.532 0.203 -49.767 1.00 88.69 124 ILE A O 1
ATOM 909 N N . ALA A 1 125 ? 23.695 1.774 -48.176 1.00 83.19 125 ALA A N 1
ATOM 910 C CA . ALA A 1 125 ? 24.545 2.676 -48.949 1.00 83.19 125 ALA A CA 1
ATOM 911 C C . ALA A 1 125 ? 25.851 1.999 -49.396 1.00 83.19 125 ALA A C 1
ATOM 913 O O . ALA A 1 125 ? 26.216 2.059 -50.569 1.00 83.19 125 ALA A O 1
ATOM 914 N N . SER A 1 126 ? 26.525 1.282 -48.493 1.00 83.94 126 SER A N 1
ATOM 915 C CA . SER A 1 126 ? 27.754 0.542 -48.814 1.00 83.94 126 SER A CA 1
ATOM 916 C C . SER A 1 126 ? 27.525 -0.636 -49.768 1.00 83.94 126 SER A C 1
ATOM 918 O O . SER A 1 126 ? 28.396 -0.921 -50.593 1.00 83.94 126 SER A O 1
ATOM 920 N N . LYS A 1 127 ? 26.362 -1.304 -49.714 1.00 82.19 127 LYS A N 1
ATOM 921 C CA . LYS A 1 127 ? 25.973 -2.312 -50.716 1.00 82.19 127 LYS A CA 1
ATOM 922 C C . LYS A 1 127 ? 25.810 -1.686 -52.101 1.00 82.19 127 LYS A C 1
ATOM 924 O O . LYS A 1 127 ? 26.359 -2.224 -53.057 1.00 82.19 127 LYS A O 1
ATOM 929 N N . ASN A 1 128 ? 25.144 -0.537 -52.202 1.00 74.25 128 ASN A N 1
ATOM 930 C CA . ASN A 1 128 ? 24.909 0.144 -53.480 1.00 74.25 128 ASN A CA 1
ATOM 931 C C . ASN A 1 128 ? 26.188 0.776 -54.057 1.00 74.25 128 ASN A C 1
ATOM 933 O O . ASN A 1 128 ? 26.417 0.727 -55.264 1.00 74.25 128 ASN A O 1
ATOM 937 N N . TRP A 1 129 ? 27.087 1.275 -53.204 1.00 72.12 129 TRP A N 1
ATOM 938 C CA . TRP A 1 129 ? 28.374 1.840 -53.623 1.00 72.12 129 TRP A CA 1
ATOM 939 C C . TRP A 1 129 ? 29.275 0.824 -54.349 1.00 72.12 129 TRP A C 1
ATOM 941 O O . TRP A 1 129 ? 30.023 1.180 -55.260 1.00 72.12 129 TRP A O 1
ATOM 951 N N . LYS A 1 130 ? 29.194 -0.464 -53.986 1.00 63.28 130 LYS A N 1
ATOM 952 C CA . LYS A 1 130 ? 29.956 -1.537 -54.651 1.00 63.28 130 LYS A CA 1
ATOM 953 C C . LYS A 1 130 ? 29.562 -1.743 -56.116 1.00 63.28 130 LYS A C 1
ATOM 955 O O . LYS A 1 130 ? 30.389 -2.235 -56.876 1.00 63.28 130 LYS A O 1
ATOM 960 N 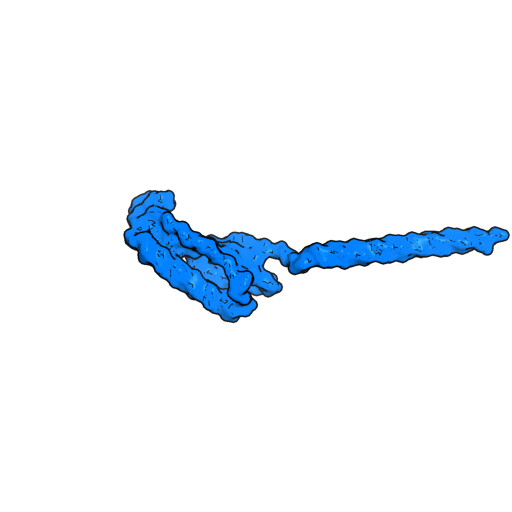N . PHE A 1 131 ? 28.345 -1.370 -56.511 1.00 61.88 131 PHE A N 1
ATOM 961 C CA . PHE A 1 131 ? 27.900 -1.456 -57.904 1.00 61.88 131 PHE A CA 1
ATOM 962 C C . PHE A 1 131 ? 28.392 -0.272 -58.744 1.00 61.88 131 PHE A C 1
ATOM 964 O O . PHE A 1 131 ? 28.718 -0.462 -59.908 1.00 61.88 131 PHE A O 1
ATOM 971 N N . ILE A 1 132 ? 28.537 0.916 -58.146 1.00 63.28 132 ILE A N 1
ATOM 972 C CA . ILE A 1 132 ? 29.026 2.121 -58.840 1.00 63.28 132 ILE A CA 1
ATOM 973 C C . ILE A 1 132 ? 30.533 2.035 -59.126 1.00 63.28 132 ILE A C 1
ATOM 975 O O . ILE A 1 132 ? 30.982 2.473 -60.174 1.00 63.28 132 ILE A O 1
ATOM 979 N N . LYS A 1 133 ? 31.325 1.425 -58.233 1.00 59.28 133 LYS A N 1
ATOM 980 C CA . LYS A 1 133 ? 32.779 1.236 -58.432 1.00 59.28 133 LYS A CA 1
ATOM 981 C C . LYS A 1 133 ? 33.162 0.125 -59.425 1.00 59.28 133 LYS A C 1
ATOM 983 O O . LYS A 1 133 ? 34.351 -0.100 -59.626 1.00 59.28 133 LYS A O 1
ATOM 988 N N . LYS A 1 134 ? 32.194 -0.627 -59.959 1.00 52.97 134 LYS A N 1
ATOM 989 C CA . LYS A 1 134 ? 32.434 -1.786 -60.840 1.00 52.97 134 LYS A CA 1
ATOM 990 C C . LYS A 1 134 ? 32.237 -1.473 -62.332 1.00 52.97 134 LYS A C 1
ATOM 992 O O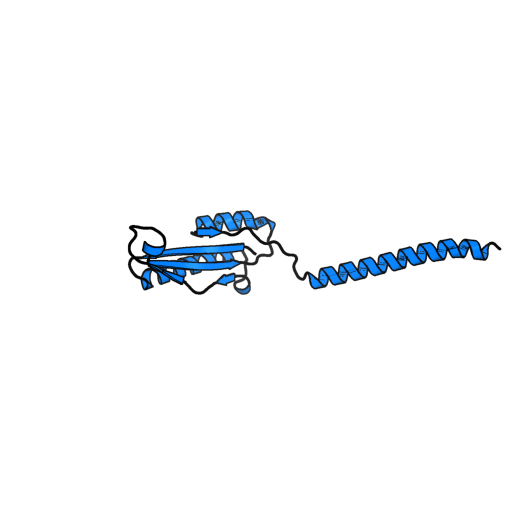 . LYS A 1 134 ? 32.325 -2.396 -63.139 1.00 52.97 134 LYS A O 1
ATOM 997 N N . ILE A 1 135 ? 31.954 -0.211 -62.655 1.00 49.06 135 ILE A N 1
ATOM 998 C CA . ILE A 1 135 ? 31.884 0.375 -64.001 1.00 49.06 135 ILE A CA 1
ATOM 999 C C . ILE A 1 135 ? 33.121 1.256 -64.163 1.00 49.06 135 ILE A C 1
ATOM 1001 O O . ILE A 1 135 ? 33.736 1.193 -65.246 1.00 49.06 135 ILE A O 1
#

pLDDT: mean 88.78, std 8.31, range [49.06, 97.38]

Organism: NCBI:txid1975056

Foldseek 3Di:
DKKFKFKAWDQEQVVRVVVSVVLVVVLLVVCVVVVFDPVQKDKDDKDKDAVCVVPPPDGHIMIMMMMGGDDPCPVCVVVSVVVCVVSGGPDMDDDDDDDPPVVVVVVVVVVVVVVVVVVVVVVVVVVVVVVVVVD

InterPro domains:
  IPR007497 Interleukin-1 receptor-associated kinase 1-binding protein 1/DUF541 [PF04402] (2-126)
  IPR052022 26 kDa periplasmic antigen-related [PTHR34387] (2-126)

Secondary structure (DSSP, 8-state):
-EEEEEEEEESSHHHHHHHHHHHHHHHHHHHHHTT--GGGEEEPPPEEEEGGGTSTT--SEEEEEEEEE--S-GGGHHHHHHHHHHTTEEEEPPP----TTHHHHHHHHHHHHHHHHHHHHHHHHHHHHHHHTT-